Protein AF-A0A9D7FM16-F1 (afdb_monomer_lite)

Structure (mmCIF, N/CA/C/O backbone):
data_AF-A0A9D7FM16-F1
#
_entry.id   AF-A0A9D7FM16-F1
#
loop_
_atom_site.group_PDB
_atom_site.id
_atom_site.type_symbol
_atom_site.label_atom_id
_atom_site.label_alt_id
_atom_site.label_comp_id
_atom_site.label_asym_id
_atom_site.label_entity_id
_atom_site.label_seq_id
_atom_site.pdbx_PDB_ins_code
_atom_site.Cartn_x
_atom_site.Cartn_y
_atom_site.Cartn_z
_atom_site.occupancy
_atom_site.B_iso_or_equiv
_atom_site.auth_seq_id
_atom_site.auth_comp_id
_atom_site.auth_asym_id
_atom_site.auth_atom_id
_atom_site.pdbx_PDB_model_num
ATOM 1 N N . MET A 1 1 ? -7.816 30.522 -3.223 1.00 67.31 1 MET A N 1
ATOM 2 C CA . MET A 1 1 ? -6.561 29.737 -3.178 1.00 67.31 1 MET A CA 1
ATOM 3 C C . MET A 1 1 ? -6.918 28.303 -3.528 1.00 67.31 1 MET A C 1
ATOM 5 O O . MET A 1 1 ? -7.796 27.762 -2.872 1.00 67.31 1 MET A O 1
ATOM 9 N N . HIS A 1 2 ? -6.303 27.728 -4.562 1.00 80.06 2 HIS A N 1
ATOM 10 C CA . HIS A 1 2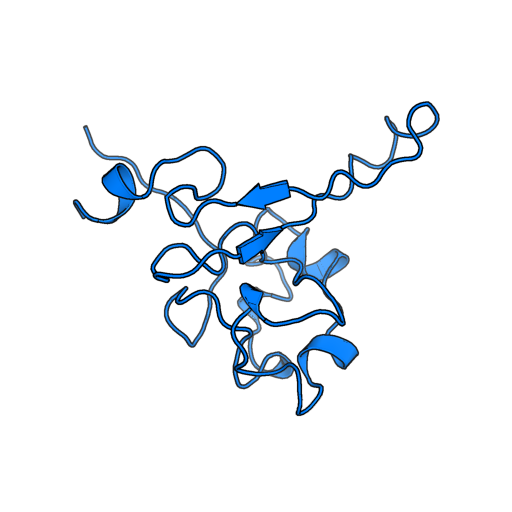 ? -6.507 26.331 -4.961 1.00 80.06 2 HIS A CA 1
ATOM 11 C C . HIS A 1 2 ? -5.211 25.561 -4.710 1.00 80.06 2 HIS A C 1
ATOM 13 O O . HIS A 1 2 ? -4.136 26.062 -5.037 1.00 80.06 2 HIS A O 1
ATOM 19 N N . ILE A 1 3 ? -5.310 24.377 -4.106 1.00 77.94 3 ILE A N 1
ATOM 20 C CA . ILE A 1 3 ? -4.177 23.479 -3.873 1.00 77.94 3 ILE A CA 1
ATOM 21 C C . ILE A 1 3 ? -4.484 22.166 -4.584 1.00 77.94 3 ILE A C 1
ATOM 23 O O . ILE A 1 3 ? -5.548 21.590 -4.379 1.00 77.94 3 ILE A O 1
ATOM 27 N N . THR A 1 4 ? -3.531 21.688 -5.380 1.00 81.00 4 THR A N 1
ATOM 28 C CA . THR A 1 4 ? -3.591 20.378 -6.033 1.00 81.00 4 THR A CA 1
ATOM 29 C C . THR A 1 4 ? -2.539 19.472 -5.411 1.00 81.00 4 THR A C 1
ATOM 31 O O . THR A 1 4 ? -1.378 19.863 -5.289 1.00 81.00 4 THR A O 1
ATOM 34 N N . ILE A 1 5 ? -2.929 18.256 -5.030 1.00 78.94 5 ILE A N 1
ATOM 35 C CA . ILE A 1 5 ? -2.047 17.262 -4.404 1.00 78.94 5 ILE A CA 1
ATOM 36 C C . ILE A 1 5 ? -2.088 15.989 -5.248 1.00 78.94 5 ILE A C 1
ATOM 38 O O . ILE A 1 5 ? -3.138 15.617 -5.768 1.00 78.94 5 ILE A O 1
ATOM 42 N N . ARG A 1 6 ? -0.946 15.311 -5.385 1.00 80.62 6 ARG A N 1
ATOM 43 C CA . ARG A 1 6 ? -0.868 13.975 -5.988 1.00 80.62 6 ARG A CA 1
ATOM 44 C C . ARG A 1 6 ? -0.762 12.925 -4.888 1.00 80.62 6 ARG A C 1
ATOM 46 O O . ARG A 1 6 ? 0.037 13.082 -3.969 1.00 80.62 6 ARG A O 1
ATOM 53 N N . LEU A 1 7 ? -1.553 11.863 -5.001 1.00 84.75 7 LEU A N 1
ATOM 54 C CA . LEU A 1 7 ? -1.556 10.722 -4.086 1.00 84.75 7 LEU A CA 1
ATOM 55 C C . LEU A 1 7 ? -1.336 9.433 -4.883 1.00 84.75 7 LEU A C 1
ATOM 57 O O . LEU A 1 7 ? -1.702 9.363 -6.057 1.00 84.75 7 LEU A O 1
ATOM 61 N N . ALA A 1 8 ? -0.760 8.414 -4.242 1.00 87.12 8 ALA A N 1
ATOM 62 C CA . ALA A 1 8 ? -0.711 7.072 -4.818 1.00 87.12 8 ALA A CA 1
ATOM 63 C C . ALA A 1 8 ? -2.136 6.522 -4.952 1.00 87.12 8 ALA A C 1
ATOM 65 O O . ALA A 1 8 ? -2.957 6.752 -4.069 1.00 87.12 8 ALA A O 1
ATOM 66 N N . TRP A 1 9 ? -2.447 5.816 -6.036 1.00 88.00 9 TRP A N 1
ATOM 67 C CA . TRP A 1 9 ? -3.788 5.270 -6.248 1.00 88.00 9 TRP A CA 1
ATOM 68 C C . TRP A 1 9 ? -4.103 4.117 -5.285 1.00 88.00 9 TRP A C 1
ATOM 70 O O . TRP A 1 9 ? -3.270 3.237 -5.056 1.00 88.00 9 TRP A O 1
ATOM 80 N N . HIS A 1 10 ? -5.338 4.094 -4.781 1.00 88.44 10 HIS A N 1
ATOM 81 C CA . HIS A 1 10 ? -5.887 3.030 -3.945 1.00 88.44 10 HIS A CA 1
ATOM 82 C C . HIS A 1 10 ? -7.296 2.673 -4.424 1.00 88.44 10 HIS A C 1
ATOM 84 O O . HIS A 1 10 ? -8.133 3.560 -4.577 1.00 88.44 10 HIS A O 1
ATOM 90 N N . ASN A 1 11 ? -7.579 1.382 -4.612 1.00 85.19 11 ASN A N 1
ATOM 91 C CA . ASN A 1 11 ? -8.902 0.890 -5.021 1.00 85.19 11 ASN A CA 1
ATOM 92 C C . ASN A 1 11 ? -10.000 1.202 -3.986 1.00 85.19 11 ASN A C 1
ATOM 94 O O . ASN A 1 11 ? -11.150 1.413 -4.352 1.00 85.19 11 ASN A O 1
ATOM 98 N N . ASN A 1 12 ? -9.615 1.328 -2.715 1.00 83.81 12 ASN A N 1
ATOM 99 C CA . ASN A 1 12 ? -10.518 1.559 -1.588 1.00 83.81 12 ASN A CA 1
ATOM 100 C C . ASN A 1 12 ? -10.687 3.051 -1.234 1.00 83.81 12 ASN A C 1
ATOM 102 O O . ASN A 1 12 ? -11.032 3.398 -0.105 1.00 83.81 12 ASN A O 1
ATOM 106 N N . GLY A 1 13 ? -10.394 3.960 -2.174 1.00 87.94 13 GLY A N 1
ATOM 107 C CA . GLY A 1 13 ? -10.663 5.394 -2.014 1.00 87.94 13 GLY A CA 1
ATOM 108 C C . GLY A 1 13 ? -9.898 6.059 -0.864 1.00 87.94 13 GLY A C 1
ATOM 109 O O . GLY A 1 13 ? -10.420 6.966 -0.223 1.00 87.94 13 GLY A O 1
ATOM 110 N N . TRP A 1 14 ? -8.669 5.614 -0.581 1.00 92.12 14 TRP A N 1
ATOM 111 C CA . TRP A 1 14 ? -7.822 6.135 0.506 1.00 92.12 14 TRP A CA 1
ATOM 112 C C . TRP A 1 14 ? -8.485 6.104 1.899 1.00 92.12 14 TRP A C 1
ATOM 114 O O . TRP A 1 14 ? -8.273 6.995 2.733 1.00 92.12 14 TRP A O 1
ATOM 124 N N . ASN A 1 15 ? -9.282 5.069 2.163 1.00 92.75 15 ASN A N 1
ATOM 125 C CA . ASN A 1 15 ? -9.976 4.844 3.432 1.00 92.75 15 ASN A CA 1
ATOM 126 C C . ASN A 1 15 ? -9.071 4.301 4.562 1.00 92.75 15 ASN A C 1
ATOM 128 O O . ASN A 1 15 ? -9.575 3.901 5.610 1.00 92.75 15 ASN A O 1
ATOM 132 N N . GLY A 1 16 ? -7.753 4.233 4.355 1.00 92.19 16 GLY A N 1
ATOM 133 C CA . GLY A 1 16 ? -6.803 3.712 5.335 1.00 92.19 16 GLY A CA 1
ATOM 134 C C . GLY A 1 16 ? -6.680 2.189 5.376 1.00 92.19 16 GLY A C 1
ATOM 135 O O . GLY A 1 16 ? -6.076 1.686 6.320 1.00 92.19 16 GLY A O 1
ATOM 136 N N . HIS A 1 17 ? -7.217 1.462 4.393 1.00 94.38 17 HIS A N 1
ATOM 137 C CA . HIS A 1 17 ? -7.097 0.006 4.292 1.00 94.38 17 HIS A CA 1
ATOM 138 C C . HIS A 1 17 ? -6.066 -0.399 3.238 1.00 94.38 17 HIS A C 1
ATOM 140 O O . HIS A 1 17 ? -5.908 0.283 2.221 1.00 94.38 17 HIS A O 1
ATOM 146 N N . ILE A 1 18 ? -5.388 -1.527 3.469 1.00 94.31 18 ILE A N 1
ATOM 147 C CA . ILE A 1 18 ? -4.591 -2.196 2.433 1.00 94.31 18 ILE A CA 1
ATOM 148 C C . ILE A 1 18 ? -5.497 -2.485 1.232 1.00 94.31 18 ILE A C 1
ATOM 150 O O . ILE A 1 18 ? -6.696 -2.710 1.395 1.00 94.31 18 ILE A O 1
ATOM 154 N N . CYS A 1 19 ? -4.941 -2.453 0.020 1.00 94.06 19 CYS A N 1
ATOM 155 C CA . CYS A 1 19 ? -5.716 -2.760 -1.180 1.00 94.06 19 CYS A CA 1
ATOM 156 C C . CYS A 1 19 ? -6.270 -4.193 -1.103 1.00 94.06 19 CYS A C 1
ATOM 158 O O . CYS A 1 19 ? -5.593 -5.091 -0.605 1.00 94.06 19 CYS A O 1
ATOM 160 N N . ASP A 1 20 ? -7.476 -4.416 -1.617 1.00 94.56 20 ASP A N 1
ATOM 161 C CA . ASP A 1 20 ? -8.079 -5.762 -1.652 1.00 94.56 20 ASP A CA 1
ATOM 162 C C . ASP A 1 20 ? -7.338 -6.714 -2.605 1.00 94.56 20 ASP A C 1
ATOM 164 O O . ASP A 1 20 ? -7.278 -7.922 -2.368 1.00 94.56 20 ASP A O 1
ATOM 168 N N . GLU A 1 21 ? -6.745 -6.150 -3.663 1.00 94.00 21 GLU A N 1
ATOM 169 C CA . GLU A 1 21 ? -5.957 -6.851 -4.685 1.00 94.00 21 GLU A CA 1
ATOM 170 C C . GLU A 1 21 ? -4.609 -6.122 -4.904 1.00 94.00 21 GLU A C 1
ATOM 172 O O . GLU A 1 21 ? -4.430 -5.418 -5.908 1.00 94.00 21 GLU A O 1
ATOM 177 N N . PRO A 1 22 ? -3.660 -6.201 -3.944 1.00 92.62 22 PRO A N 1
ATOM 178 C CA . PRO A 1 22 ? -2.384 -5.474 -3.994 1.00 92.62 22 PRO A CA 1
ATOM 179 C C . PRO A 1 22 ? -1.534 -5.766 -5.236 1.00 92.62 22 PRO A C 1
ATOM 181 O O . PRO A 1 22 ? -0.761 -4.916 -5.684 1.00 92.62 22 PRO A O 1
ATOM 184 N N . GLU A 1 23 ? -1.658 -6.963 -5.798 1.00 92.81 23 GLU A N 1
ATOM 185 C CA . GLU A 1 23 ? -0.969 -7.426 -6.998 1.00 92.81 23 GLU A CA 1
ATOM 186 C C . GLU A 1 23 ? -1.502 -6.774 -8.278 1.00 92.81 23 GLU A C 1
ATOM 188 O O . GLU A 1 23 ? -0.747 -6.566 -9.228 1.00 92.81 23 GLU A O 1
ATOM 193 N N . LYS A 1 24 ? -2.784 -6.389 -8.295 1.00 91.88 24 LYS A N 1
ATOM 194 C CA . LYS A 1 24 ? -3.410 -5.715 -9.442 1.00 91.88 24 LYS A CA 1
ATOM 195 C C . LYS A 1 24 ? -3.180 -4.206 -9.435 1.00 91.88 24 LYS A C 1
ATOM 197 O O . LYS A 1 24 ? -3.433 -3.542 -10.442 1.00 91.88 24 LYS A O 1
ATOM 202 N N . ASN A 1 25 ? -2.688 -3.642 -8.329 1.00 89.25 25 ASN A N 1
ATOM 203 C CA . ASN A 1 25 ? -2.444 -2.209 -8.220 1.00 89.25 25 ASN A CA 1
ATOM 204 C C . ASN A 1 25 ? -1.130 -1.800 -8.909 1.00 89.25 25 ASN A C 1
ATOM 206 O O . ASN A 1 25 ? -0.079 -1.645 -8.283 1.00 89.25 25 ASN A O 1
ATOM 210 N N . THR A 1 26 ? -1.203 -1.571 -10.221 1.00 87.50 26 THR A N 1
ATOM 211 C CA . THR A 1 26 ? -0.051 -1.164 -11.042 1.00 87.50 26 THR A CA 1
ATOM 212 C C . THR A 1 26 ? 0.491 0.225 -10.693 1.00 87.50 26 THR A C 1
ATOM 214 O O . THR A 1 26 ? 1.652 0.521 -10.969 1.00 87.50 26 THR A O 1
ATOM 217 N N . TYR A 1 27 ? -0.289 1.071 -10.013 1.00 86.81 27 TYR A N 1
ATOM 218 C CA . TYR A 1 27 ? 0.175 2.380 -9.545 1.00 86.81 27 TYR A CA 1
ATOM 219 C C . TYR A 1 27 ? 1.190 2.269 -8.408 1.00 86.81 27 TYR A C 1
ATOM 221 O O . TYR A 1 27 ? 1.997 3.175 -8.225 1.00 86.81 27 TYR A O 1
ATOM 229 N N . CYS A 1 28 ? 1.205 1.153 -7.676 1.00 85.12 28 CYS A N 1
ATOM 230 C CA . CYS A 1 28 ? 2.256 0.862 -6.704 1.00 85.12 28 CYS A CA 1
ATOM 231 C C . CYS A 1 28 ? 3.567 0.402 -7.371 1.00 85.12 28 CYS A C 1
ATOM 233 O O . CYS A 1 28 ? 4.609 0.411 -6.718 1.00 85.12 28 CYS A O 1
ATOM 235 N N . ILE A 1 29 ? 3.540 0.014 -8.654 1.00 80.25 29 ILE A N 1
ATOM 236 C CA . ILE A 1 29 ? 4.675 -0.562 -9.388 1.00 80.25 29 ILE A CA 1
ATOM 237 C C . ILE A 1 29 ? 4.897 0.136 -10.740 1.00 80.25 29 ILE A C 1
ATOM 239 O O . ILE A 1 29 ? 4.484 -0.327 -11.795 1.00 80.25 29 ILE A O 1
ATOM 243 N N . GLY A 1 30 ? 5.622 1.256 -10.753 1.00 71.25 30 GLY A N 1
ATOM 244 C CA . GLY A 1 30 ? 6.059 1.867 -12.012 1.00 71.25 30 GLY A CA 1
ATOM 245 C C . GLY A 1 30 ? 6.258 3.369 -11.929 1.00 71.25 30 GLY A C 1
ATOM 246 O O . GLY A 1 30 ? 6.360 3.929 -10.845 1.00 71.25 30 GLY A O 1
ATOM 247 N N . ARG A 1 31 ? 6.252 4.031 -13.092 1.00 69.00 31 ARG A N 1
ATOM 248 C CA . ARG A 1 31 ? 6.425 5.494 -13.222 1.00 69.00 31 ARG A CA 1
ATOM 249 C C . ARG A 1 31 ? 5.332 6.316 -12.525 1.00 69.00 31 ARG A C 1
ATOM 251 O O . ARG A 1 31 ? 5.479 7.524 -12.381 1.00 69.00 31 ARG A O 1
ATOM 258 N N . HIS A 1 32 ? 4.238 5.664 -12.135 1.00 72.69 32 HIS A N 1
ATOM 259 C CA . HIS A 1 32 ? 3.114 6.261 -11.413 1.00 72.69 32 HIS A CA 1
ATOM 260 C C . HIS A 1 32 ? 3.165 6.008 -9.903 1.00 72.69 32 HIS A C 1
ATOM 262 O O . HIS A 1 32 ? 2.289 6.491 -9.187 1.00 72.69 32 HIS A O 1
ATOM 268 N N . SER A 1 33 ? 4.189 5.288 -9.426 1.00 74.31 33 SER A N 1
ATOM 269 C CA . SER A 1 33 ? 4.479 5.188 -8.000 1.00 74.31 33 SER A CA 1
ATOM 270 C C . SER A 1 33 ? 4.679 6.590 -7.426 1.00 74.31 33 SER A C 1
ATOM 272 O O . SER A 1 33 ? 5.142 7.518 -8.099 1.00 74.31 33 SER A O 1
ATOM 274 N N . TYR A 1 34 ? 4.295 6.753 -6.164 1.00 78.94 34 TYR A N 1
ATOM 275 C CA . TYR A 1 34 ? 4.398 8.020 -5.461 1.00 78.94 34 TYR A CA 1
ATOM 276 C C . TYR A 1 34 ? 4.816 7.803 -4.002 1.00 78.94 34 TYR A C 1
ATOM 278 O O . TYR A 1 34 ? 4.284 6.901 -3.368 1.00 78.94 34 TYR A O 1
ATOM 286 N N . PRO A 1 35 ? 5.693 8.635 -3.417 1.00 78.19 35 PRO A N 1
ATOM 287 C CA . PRO A 1 35 ? 6.456 9.709 -4.052 1.00 78.19 35 PRO A CA 1
ATOM 288 C C . PRO A 1 35 ? 7.611 9.151 -4.899 1.00 78.19 35 PRO A C 1
ATOM 290 O O . PRO A 1 35 ? 8.503 8.479 -4.381 1.00 78.19 35 PRO A O 1
ATOM 293 N N . GLY A 1 36 ? 7.588 9.414 -6.212 1.00 81.12 36 GLY A N 1
ATOM 294 C CA . GLY A 1 36 ? 8.519 8.794 -7.162 1.00 81.12 36 GLY A CA 1
ATOM 295 C C . GLY A 1 36 ? 8.509 7.264 -7.052 1.00 81.12 36 GLY A C 1
ATOM 296 O O . GLY A 1 36 ? 7.475 6.649 -6.819 1.00 81.12 36 GLY A O 1
ATOM 297 N N . ASP A 1 37 ? 9.671 6.623 -7.111 1.00 83.88 37 ASP A N 1
ATOM 298 C CA . ASP A 1 37 ? 9.768 5.158 -7.016 1.00 83.88 37 ASP A CA 1
ATOM 299 C C . ASP A 1 37 ? 9.731 4.603 -5.572 1.00 83.88 37 ASP A C 1
ATOM 301 O O . ASP A 1 37 ? 10.020 3.425 -5.364 1.00 83.88 37 ASP A O 1
ATOM 305 N N . TYR A 1 38 ? 9.369 5.406 -4.558 1.00 84.38 38 TYR A N 1
ATOM 306 C CA . TYR A 1 38 ? 9.428 4.971 -3.155 1.00 84.38 38 TYR A CA 1
ATOM 307 C C . TYR A 1 38 ? 8.549 3.749 -2.855 1.00 84.38 38 TYR A C 1
ATOM 309 O O . TYR A 1 38 ? 9.067 2.752 -2.358 1.00 84.38 38 TYR A O 1
ATOM 317 N N . ILE A 1 39 ? 7.244 3.794 -3.168 1.00 88.88 39 ILE A N 1
ATOM 318 C CA . ILE A 1 39 ? 6.346 2.650 -2.921 1.00 88.88 39 ILE A CA 1
ATOM 319 C C . ILE A 1 39 ? 6.855 1.425 -3.672 1.00 88.88 39 ILE A C 1
ATOM 321 O O . ILE A 1 39 ? 6.964 0.358 -3.080 1.00 88.88 39 ILE A O 1
ATOM 325 N N . LYS A 1 40 ? 7.237 1.588 -4.942 1.00 89.00 40 LYS A N 1
ATOM 326 C CA . LYS A 1 40 ? 7.797 0.503 -5.750 1.00 89.00 40 LYS A CA 1
ATOM 327 C C . LYS A 1 40 ? 9.000 -0.172 -5.076 1.00 89.00 40 LYS A C 1
ATOM 329 O O . LYS A 1 40 ? 9.096 -1.391 -5.125 1.00 89.00 40 LYS A O 1
ATOM 334 N N . GLY A 1 41 ? 9.912 0.602 -4.487 1.00 87.44 41 GLY A N 1
ATOM 335 C CA . GLY A 1 41 ? 11.130 0.079 -3.862 1.00 87.44 41 GLY A CA 1
ATOM 336 C C . GLY A 1 41 ? 10.967 -0.408 -2.419 1.00 87.44 41 GLY A C 1
ATOM 337 O O . GLY A 1 41 ? 11.781 -1.203 -1.962 1.00 87.44 41 GLY A O 1
ATOM 338 N N . ALA A 1 42 ? 9.957 0.079 -1.694 1.00 88.12 42 ALA A N 1
ATOM 339 C CA . ALA A 1 42 ? 9.775 -0.199 -0.268 1.00 88.12 42 ALA A CA 1
ATOM 340 C C . ALA A 1 42 ? 8.597 -1.132 0.048 1.00 88.12 42 ALA A C 1
ATOM 342 O O . ALA A 1 42 ? 8.490 -1.581 1.189 1.00 88.12 42 ALA A O 1
ATOM 343 N N . ARG A 1 43 ? 7.691 -1.381 -0.907 1.00 90.06 43 ARG A N 1
ATOM 344 C CA . ARG A 1 43 ? 6.550 -2.276 -0.691 1.00 90.06 43 ARG A CA 1
ATOM 345 C C . ARG A 1 43 ? 6.999 -3.724 -0.532 1.00 90.06 43 ARG A C 1
ATOM 347 O O . ARG A 1 43 ? 7.958 -4.160 -1.164 1.00 90.06 43 ARG A O 1
ATOM 354 N N . ASP A 1 44 ? 6.220 -4.463 0.239 1.00 93.19 44 ASP A N 1
ATOM 355 C CA . ASP A 1 44 ? 6.337 -5.906 0.394 1.00 93.19 44 ASP A CA 1
ATOM 356 C C . ASP A 1 44 ? 5.040 -6.527 -0.133 1.00 93.19 44 ASP A C 1
ATOM 358 O O . ASP A 1 44 ? 4.009 -6.502 0.540 1.00 93.19 44 ASP A O 1
ATOM 362 N N . LEU A 1 45 ? 5.065 -6.982 -1.391 1.00 93.94 45 LEU A N 1
ATOM 363 C CA . LEU A 1 45 ? 3.874 -7.521 -2.053 1.00 93.94 45 LEU A CA 1
ATOM 364 C C . LEU A 1 45 ? 3.429 -8.841 -1.411 1.00 93.94 45 LEU A C 1
ATOM 366 O O . LEU A 1 45 ? 2.228 -9.055 -1.257 1.00 93.94 45 LEU A O 1
ATOM 370 N N . ASP A 1 46 ? 4.377 -9.688 -1.011 1.00 96.06 46 ASP A N 1
ATOM 371 C CA . ASP A 1 46 ? 4.076 -10.982 -0.402 1.00 96.06 46 ASP A CA 1
ATOM 372 C C . ASP A 1 46 ? 3.374 -10.791 0.945 1.00 96.06 46 ASP A C 1
ATOM 374 O O . ASP A 1 46 ? 2.398 -11.481 1.234 1.00 96.06 46 ASP A O 1
ATOM 378 N N . TRP A 1 47 ? 3.816 -9.811 1.741 1.00 96.06 47 TRP A N 1
ATOM 379 C CA . TRP A 1 47 ? 3.130 -9.410 2.968 1.00 96.06 47 TRP A CA 1
ATOM 380 C C . TRP A 1 47 ? 1.752 -8.795 2.698 1.00 96.06 47 TRP A C 1
ATOM 382 O O . TRP A 1 47 ? 0.773 -9.190 3.328 1.00 96.06 47 TRP A O 1
ATOM 392 N N . GLU A 1 48 ? 1.649 -7.853 1.753 1.00 95.25 48 GLU A N 1
ATOM 393 C CA . GLU A 1 48 ? 0.380 -7.192 1.419 1.00 95.25 48 GLU A CA 1
ATOM 394 C C . GLU A 1 48 ? -0.692 -8.193 0.960 1.00 95.25 48 GLU A C 1
ATOM 396 O O . GLU A 1 48 ? -1.870 -7.997 1.253 1.00 95.25 48 GLU A O 1
ATOM 401 N N . MET A 1 49 ? -0.295 -9.267 0.270 1.00 96.25 49 MET A N 1
ATOM 402 C CA . MET A 1 49 ? -1.189 -10.312 -0.235 1.00 96.25 49 MET A CA 1
ATOM 403 C C . MET A 1 49 ? -1.679 -11.303 0.831 1.00 96.25 49 MET A C 1
ATOM 405 O O . MET A 1 49 ? -2.576 -12.103 0.536 1.00 96.25 49 MET A O 1
ATOM 409 N N . GLN A 1 50 ? -1.128 -11.282 2.050 1.00 97.19 50 GLN A N 1
ATOM 410 C CA . GLN A 1 50 ? -1.527 -12.231 3.090 1.00 97.19 50 GLN A CA 1
ATOM 411 C C . GLN A 1 50 ? -3.026 -12.082 3.426 1.00 97.19 50 GLN A C 1
ATOM 413 O O . GLN A 1 50 ? -3.542 -10.958 3.471 1.00 97.19 50 GLN A O 1
ATOM 418 N N . PRO A 1 51 ? -3.763 -13.188 3.665 1.00 94.75 51 PRO A N 1
ATOM 419 C CA . PRO A 1 51 ? -5.211 -13.145 3.902 1.00 94.75 51 PRO A CA 1
ATOM 420 C C . PRO A 1 51 ? -5.636 -12.301 5.113 1.00 94.75 51 PRO A C 1
ATOM 422 O O . PRO A 1 51 ? -6.748 -11.777 5.149 1.00 94.75 51 PRO A O 1
ATOM 425 N N . ASP A 1 52 ? -4.764 -12.178 6.108 1.00 95.44 52 ASP A N 1
ATOM 426 C CA . ASP A 1 52 ? -4.939 -11.378 7.318 1.00 95.44 52 ASP A CA 1
ATOM 427 C C . ASP A 1 52 ? -4.466 -9.921 7.161 1.00 95.44 52 ASP A C 1
ATOM 429 O O . ASP A 1 52 ? -4.642 -9.128 8.085 1.00 95.44 52 ASP A O 1
ATOM 433 N N . VAL A 1 53 ? -3.933 -9.549 5.992 1.00 96.00 53 VAL A N 1
ATOM 434 C CA . VAL A 1 53 ? -3.395 -8.213 5.691 1.00 96.00 53 VAL A CA 1
ATOM 435 C C . VAL A 1 53 ? -4.212 -7.497 4.616 1.00 96.00 53 VAL A C 1
ATOM 437 O O . VAL A 1 53 ? -4.625 -6.352 4.824 1.00 96.00 53 VAL A O 1
ATOM 440 N N . LYS A 1 54 ? -4.473 -8.141 3.472 1.00 95.19 54 LYS A N 1
ATOM 441 C CA . LYS A 1 54 ? -5.183 -7.502 2.354 1.00 95.19 54 LYS A CA 1
ATOM 442 C C . LYS A 1 54 ? -6.584 -7.038 2.759 1.00 95.19 54 LYS A C 1
ATOM 444 O O . LYS A 1 54 ? -7.294 -7.725 3.496 1.00 95.19 54 LYS A O 1
ATOM 449 N N . GLY A 1 55 ? -6.977 -5.849 2.307 1.00 94.50 55 GLY A N 1
ATOM 450 C CA . GLY A 1 55 ? -8.270 -5.249 2.654 1.00 94.50 55 GLY A CA 1
ATOM 451 C C . GLY A 1 55 ? -8.454 -4.881 4.134 1.00 94.50 55 GLY A C 1
ATOM 452 O O . GLY A 1 55 ? -9.534 -4.434 4.513 1.00 94.50 55 GLY A O 1
ATOM 453 N N . LYS A 1 56 ? -7.452 -5.061 5.008 1.00 95.31 56 LYS A N 1
ATOM 454 C CA . LYS A 1 56 ? -7.560 -4.707 6.432 1.00 95.31 56 LYS A CA 1
ATOM 455 C C . LYS A 1 56 ? -7.187 -3.249 6.696 1.00 95.31 56 LYS A C 1
ATOM 457 O O . LYS A 1 56 ? -6.358 -2.686 5.974 1.00 95.31 56 LYS A O 1
ATOM 462 N N . PRO A 1 57 ? -7.751 -2.633 7.751 1.00 93.75 57 PRO A N 1
ATOM 463 C CA . PRO A 1 57 ? -7.359 -1.293 8.158 1.00 93.75 57 PRO A CA 1
ATOM 464 C C . PRO A 1 57 ? -5.900 -1.282 8.622 1.00 93.75 57 PRO A C 1
ATOM 466 O O . PRO A 1 57 ? -5.493 -2.038 9.502 1.00 93.75 57 PRO A O 1
ATOM 469 N N . CYS A 1 58 ? -5.099 -0.368 8.076 1.00 92.12 58 CYS A N 1
ATOM 470 C CA . CYS A 1 58 ? -3.671 -0.256 8.382 1.00 92.12 58 CYS A CA 1
ATOM 471 C C . CYS A 1 58 ? -3.394 -0.020 9.877 1.00 92.12 58 CYS A C 1
ATOM 473 O O . CYS A 1 58 ? -2.341 -0.401 10.387 1.00 92.12 58 CYS A O 1
ATOM 475 N N . GLY A 1 59 ? -4.332 0.611 10.589 1.00 89.25 59 GLY A N 1
ATOM 476 C CA . GLY A 1 59 ? -4.234 0.855 12.027 1.00 89.25 59 GLY A CA 1
ATOM 477 C C . GLY A 1 59 ? -4.265 -0.421 12.877 1.00 89.25 59 GLY A C 1
ATOM 478 O O . GLY A 1 59 ? -3.597 -0.460 13.913 1.00 89.25 59 GLY A O 1
ATOM 479 N N . SER A 1 60 ? -4.977 -1.468 12.437 1.00 91.38 60 SER A N 1
ATOM 480 C CA . SER A 1 60 ? -5.124 -2.721 13.192 1.00 91.38 60 SER A CA 1
ATOM 481 C C . SER A 1 60 ? -3.966 -3.694 12.984 1.00 91.38 60 SER A C 1
ATOM 483 O O . SER A 1 60 ? -3.806 -4.630 13.763 1.00 91.38 60 SER A O 1
ATOM 485 N N . LEU A 1 61 ? -3.155 -3.494 11.943 1.00 92.12 61 LEU A N 1
ATOM 486 C CA . LEU A 1 61 ? -2.066 -4.401 11.605 1.00 92.12 61 LEU A CA 1
ATOM 487 C C . LEU A 1 61 ? -0.894 -4.237 12.585 1.00 92.12 61 LEU A C 1
ATOM 489 O O . LEU A 1 61 ? -0.389 -3.133 12.842 1.00 92.12 61 LEU A O 1
ATOM 493 N N . THR A 1 62 ? -0.459 -5.362 13.148 1.00 90.38 62 THR A N 1
ATOM 494 C CA . THR A 1 62 ? 0.746 -5.476 13.987 1.00 90.38 62 THR A CA 1
ATOM 495 C C . THR A 1 62 ? 1.924 -6.063 13.216 1.00 90.38 62 THR A C 1
ATOM 497 O O . THR A 1 62 ? 3.069 -5.779 13.556 1.00 90.38 62 THR A O 1
ATOM 500 N N . SER A 1 63 ? 1.641 -6.816 12.152 1.00 91.62 63 SER A N 1
ATOM 501 C CA . SER A 1 63 ? 2.611 -7.506 11.299 1.00 91.62 63 SER A CA 1
ATOM 502 C C . SER A 1 63 ? 3.489 -6.567 10.469 1.00 91.62 63 SER A C 1
ATOM 504 O O . SER A 1 63 ? 4.598 -6.937 10.099 1.00 91.62 63 SER A O 1
ATOM 506 N N . GLY A 1 64 ? 3.012 -5.359 10.150 1.00 89.94 64 GLY A N 1
ATOM 507 C CA . GLY A 1 64 ? 3.720 -4.466 9.237 1.00 89.94 64 GLY A CA 1
ATOM 508 C C . GLY A 1 64 ? 3.063 -3.103 9.050 1.00 89.94 64 GLY A C 1
ATOM 509 O O . GLY A 1 64 ? 2.016 -2.803 9.623 1.00 89.94 64 GLY A O 1
ATOM 510 N N . ILE A 1 65 ? 3.728 -2.259 8.260 1.00 91.94 65 ILE A N 1
ATOM 511 C CA . ILE A 1 65 ? 3.280 -0.912 7.888 1.00 91.94 65 ILE A CA 1
ATOM 512 C C . ILE A 1 65 ? 3.447 -0.794 6.374 1.00 91.94 65 ILE A C 1
ATOM 514 O O . ILE A 1 65 ? 4.564 -0.998 5.892 1.00 91.94 65 ILE A O 1
ATOM 518 N N . PRO A 1 66 ? 2.397 -0.437 5.619 1.00 91.56 66 PRO A N 1
ATOM 519 C CA . PRO A 1 66 ? 2.505 -0.370 4.172 1.00 91.56 66 PRO A CA 1
ATOM 520 C C . PRO A 1 66 ? 3.353 0.822 3.722 1.00 91.56 66 PRO A C 1
ATOM 522 O O . PRO A 1 66 ? 3.318 1.902 4.324 1.00 91.56 66 PRO A O 1
ATOM 525 N N . ALA A 1 67 ? 4.059 0.662 2.601 1.00 90.06 67 ALA A N 1
ATOM 526 C CA . ALA A 1 67 ? 4.902 1.716 2.028 1.00 90.06 67 ALA A CA 1
ATOM 527 C C . ALA A 1 67 ? 4.101 2.973 1.629 1.00 90.06 67 ALA A C 1
ATOM 529 O O . ALA A 1 67 ? 4.606 4.093 1.665 1.00 90.06 67 ALA A O 1
ATOM 530 N N . CYS A 1 68 ? 2.819 2.809 1.302 1.00 89.88 68 CYS A N 1
ATOM 531 C CA . CYS A 1 68 ? 1.884 3.886 0.974 1.00 89.88 68 CYS A CA 1
ATOM 532 C C . CYS A 1 68 ? 1.266 4.583 2.206 1.00 89.88 68 CYS A C 1
ATOM 534 O O . CYS A 1 68 ? 0.403 5.452 2.040 1.00 89.88 68 CYS A O 1
ATOM 536 N N . GLY A 1 69 ? 1.712 4.249 3.429 1.00 89.50 69 GLY A N 1
ATOM 537 C CA . GLY A 1 69 ? 1.155 4.707 4.713 1.00 89.50 69 GLY A CA 1
ATOM 538 C C . GLY A 1 69 ? 0.950 6.221 4.847 1.00 89.50 69 GLY A C 1
ATOM 539 O O . GLY A 1 69 ? 0.056 6.668 5.560 1.00 89.50 69 GLY A O 1
ATOM 540 N N . PHE A 1 70 ? 1.724 7.021 4.111 1.00 84.75 70 PHE A N 1
ATOM 541 C CA . PHE A 1 70 ? 1.612 8.481 4.094 1.00 84.75 70 PHE A CA 1
ATOM 542 C C . PHE A 1 70 ? 0.412 9.042 3.322 1.00 84.75 70 PHE A C 1
ATOM 544 O O . PHE A 1 70 ? 0.036 10.188 3.560 1.00 84.75 70 PHE A O 1
ATOM 551 N N . SER A 1 71 ? -0.164 8.271 2.398 1.00 87.56 71 SER A N 1
ATOM 552 C CA . SER A 1 71 ? -1.269 8.709 1.528 1.00 87.56 71 SER A CA 1
ATOM 553 C C . SER A 1 71 ? -2.502 7.811 1.602 1.00 87.56 71 SER A C 1
ATOM 555 O O . SER A 1 71 ? -3.606 8.285 1.354 1.00 87.56 71 SER A O 1
ATOM 557 N N . ILE A 1 72 ? -2.340 6.550 2.015 1.00 90.81 72 ILE A N 1
ATOM 558 C CA . ILE A 1 72 ? -3.396 5.525 2.051 1.00 90.81 72 ILE A CA 1
ATOM 559 C C . ILE A 1 72 ? -4.626 5.912 2.881 1.00 90.81 72 ILE A C 1
ATOM 561 O O . ILE A 1 72 ? -5.700 5.365 2.666 1.00 90.81 72 ILE A O 1
ATOM 565 N N . ASN A 1 73 ? -4.484 6.842 3.831 1.00 91.38 73 ASN A N 1
ATOM 566 C CA . ASN A 1 73 ? -5.534 7.249 4.768 1.00 91.38 73 ASN A CA 1
ATOM 567 C C . ASN A 1 73 ? -6.037 8.688 4.541 1.00 91.38 73 ASN A C 1
ATOM 569 O O . ASN A 1 73 ? -6.495 9.348 5.480 1.00 91.38 73 ASN A O 1
ATOM 573 N N . ALA A 1 74 ? -5.921 9.206 3.313 1.00 89.12 74 ALA A N 1
ATOM 574 C CA . ALA A 1 74 ? -6.318 10.576 2.993 1.00 89.12 74 ALA A CA 1
ATOM 575 C C . ALA A 1 74 ? -7.800 10.874 3.267 1.00 89.12 74 ALA A C 1
ATOM 577 O O . ALA A 1 74 ? -8.116 11.988 3.686 1.00 89.12 74 ALA A O 1
ATOM 578 N N . PHE A 1 75 ? -8.679 9.875 3.139 1.00 89.06 75 PHE A N 1
ATOM 579 C CA . PHE A 1 75 ? -10.119 9.996 3.387 1.00 89.06 75 PHE A CA 1
ATOM 580 C C . PHE A 1 75 ? -10.645 9.079 4.506 1.00 89.06 75 PHE A C 1
ATOM 582 O O . PHE A 1 75 ? -11.820 9.158 4.847 1.00 89.06 75 PHE A O 1
ATOM 589 N N . GLY A 1 76 ? -9.805 8.239 5.122 1.00 86.88 76 GLY A N 1
ATOM 590 C CA . GLY A 1 76 ? -10.239 7.347 6.208 1.00 86.88 76 GLY A CA 1
ATOM 591 C C . GLY A 1 76 ? -10.496 8.055 7.546 1.00 86.88 76 GLY A C 1
ATOM 592 O O . GLY A 1 76 ? -9.956 9.123 7.823 1.00 86.88 76 GLY A O 1
ATOM 593 N N . GLY A 1 77 ? -11.332 7.478 8.407 1.00 85.56 77 GLY A N 1
ATOM 594 C CA . GLY A 1 77 ? -11.652 8.057 9.724 1.00 85.56 77 GLY A CA 1
ATOM 595 C C . GLY A 1 77 ? -10.657 7.696 10.833 1.00 85.56 77 GLY A C 1
ATOM 596 O O . GLY A 1 77 ? -10.554 8.402 11.835 1.00 85.56 77 GLY A O 1
ATOM 597 N N . GLU A 1 78 ? -9.904 6.612 10.653 1.00 87.19 78 GLU A N 1
ATOM 598 C CA . GLU A 1 78 ? -9.114 5.989 11.717 1.00 87.19 78 GLU A CA 1
ATOM 599 C C . GLU A 1 78 ? -7.647 6.438 11.730 1.00 87.19 78 GLU A C 1
ATOM 601 O O . GLU A 1 78 ? -7.122 6.992 10.761 1.00 87.19 78 GLU A O 1
ATOM 606 N N . LYS A 1 79 ? -6.957 6.201 12.852 1.00 87.12 79 LYS A N 1
ATOM 607 C CA . LYS A 1 79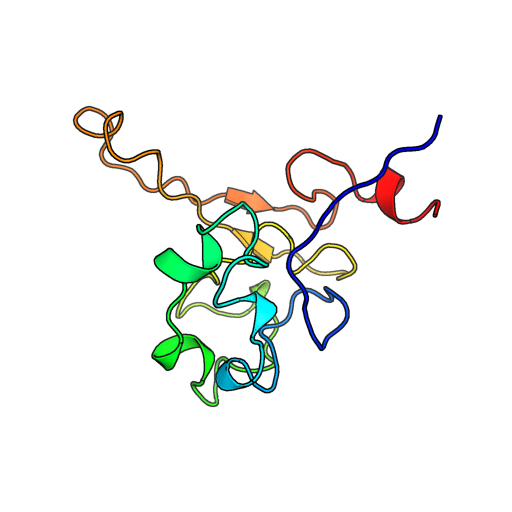 ? -5.505 6.415 12.956 1.00 87.12 79 LYS A CA 1
ATOM 608 C C . LYS A 1 79 ? -4.764 5.380 12.110 1.00 87.12 79 LYS A C 1
ATOM 610 O O . LYS A 1 79 ? -5.115 4.205 12.117 1.00 87.12 79 LYS A O 1
ATOM 615 N N . THR A 1 80 ? -3.694 5.808 11.442 1.00 87.81 80 THR A N 1
ATOM 616 C CA . THR A 1 80 ? -2.834 4.914 10.658 1.00 87.81 80 THR A CA 1
ATOM 617 C C . THR A 1 80 ? -1.366 5.071 11.041 1.00 87.81 80 THR A C 1
ATOM 619 O O . THR A 1 80 ? -0.958 6.055 11.667 1.00 87.81 80 THR A O 1
ATOM 622 N N . LYS A 1 81 ? -0.562 4.084 10.657 1.00 86.75 81 LYS A N 1
ATOM 623 C CA . LYS A 1 81 ? 0.888 4.078 10.843 1.00 86.75 81 LYS A CA 1
ATOM 624 C C . LYS A 1 81 ? 1.557 4.401 9.510 1.00 86.75 81 LYS A C 1
ATOM 626 O O . LYS A 1 81 ? 1.133 3.907 8.467 1.00 86.75 81 LYS A O 1
ATOM 631 N N . ALA A 1 82 ? 2.622 5.192 9.552 1.00 86.00 82 ALA A N 1
ATOM 632 C CA . ALA A 1 82 ? 3.504 5.395 8.414 1.00 86.00 82 ALA A CA 1
ATOM 633 C C . ALA A 1 82 ? 4.961 5.275 8.861 1.00 86.00 82 ALA A C 1
ATOM 635 O O . ALA A 1 82 ? 5.333 5.626 9.984 1.00 86.00 82 ALA A O 1
ATOM 636 N N . LYS A 1 83 ? 5.798 4.757 7.968 1.00 82.00 83 LYS A N 1
ATOM 637 C CA . LYS A 1 83 ? 7.231 4.614 8.194 1.00 82.00 83 LYS A CA 1
ATOM 638 C C . LYS A 1 83 ? 7.947 5.246 7.018 1.00 82.00 83 LYS A C 1
ATOM 640 O O . LYS A 1 83 ? 7.644 4.920 5.877 1.00 82.00 83 LYS A O 1
ATOM 645 N N . ILE A 1 84 ? 8.896 6.129 7.302 1.00 69.94 84 ILE A N 1
ATOM 646 C CA . ILE A 1 84 ? 9.863 6.587 6.310 1.00 69.94 84 ILE A CA 1
ATOM 647 C C . ILE A 1 84 ? 11.184 5.884 6.589 1.00 69.94 84 ILE A C 1
ATOM 649 O O . ILE A 1 84 ? 11.600 5.761 7.741 1.00 69.94 84 ILE A O 1
ATOM 653 N N . ASN A 1 85 ? 11.836 5.394 5.538 1.00 62.09 85 ASN A N 1
ATOM 654 C CA . ASN A 1 85 ? 13.236 5.026 5.663 1.00 62.09 85 ASN A CA 1
ATOM 655 C C . ASN A 1 85 ? 14.048 6.302 5.407 1.00 62.09 85 ASN A C 1
ATOM 657 O O . ASN A 1 85 ? 13.913 6.869 4.318 1.00 62.09 85 ASN A O 1
ATOM 661 N N . PRO A 1 86 ? 14.811 6.816 6.384 1.00 55.28 86 PRO A N 1
ATOM 662 C CA . PRO A 1 86 ? 15.639 7.987 6.149 1.00 55.28 86 PRO A CA 1
ATOM 663 C C . PRO A 1 86 ? 16.610 7.737 4.982 1.00 55.28 86 PRO A C 1
ATOM 665 O O . PRO A 1 86 ? 17.082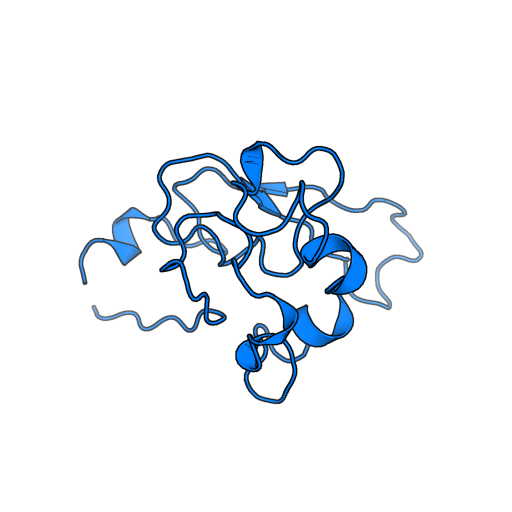 6.620 4.776 1.00 55.28 86 PRO A O 1
ATOM 668 N N . LEU A 1 87 ? 16.848 8.788 4.188 1.00 51.78 87 LEU A N 1
ATOM 669 C CA . LEU A 1 87 ? 17.584 8.758 2.920 1.00 51.78 87 LEU A CA 1
ATOM 670 C C . LEU A 1 87 ? 18.874 7.921 3.020 1.00 51.78 87 LEU A C 1
ATOM 672 O O . LEU A 1 87 ? 19.697 8.148 3.914 1.00 51.78 87 LEU A O 1
ATOM 676 N N . HIS A 1 88 ? 19.069 6.994 2.077 1.00 44.97 88 HIS A N 1
ATOM 677 C CA . HIS A 1 88 ? 20.305 6.222 1.949 1.00 44.97 88 HIS A CA 1
ATOM 678 C C . HIS A 1 88 ? 21.492 7.189 1.777 1.00 44.97 88 HIS A C 1
ATOM 680 O O . HIS A 1 88 ? 21.635 7.821 0.735 1.00 44.97 88 HIS A O 1
ATOM 686 N N . GLY A 1 89 ? 22.295 7.352 2.836 1.00 41.66 89 GLY A N 1
ATOM 687 C CA . GLY A 1 89 ? 23.471 8.233 2.872 1.00 41.66 89 GLY A CA 1
ATOM 688 C C . GLY A 1 89 ? 23.607 9.098 4.134 1.00 41.66 89 GLY A C 1
ATOM 689 O O . GLY A 1 89 ? 24.726 9.334 4.579 1.00 41.66 89 GLY A O 1
ATOM 690 N N . LEU A 1 90 ? 22.505 9.512 4.775 1.00 45.09 90 LEU A N 1
ATOM 691 C CA . LEU A 1 90 ? 22.546 10.356 5.991 1.00 45.09 90 LEU A CA 1
ATOM 692 C C . LEU A 1 90 ? 22.547 9.549 7.304 1.00 45.09 90 LEU A C 1
ATOM 694 O O . LEU A 1 90 ? 22.791 10.087 8.382 1.00 45.09 90 LEU A O 1
ATOM 698 N N . THR A 1 91 ? 22.287 8.245 7.229 1.00 44.78 91 THR A N 1
ATOM 699 C CA . THR A 1 91 ? 21.938 7.402 8.383 1.00 44.78 91 THR A CA 1
ATOM 700 C C . THR A 1 91 ? 23.095 6.650 9.019 1.00 44.78 91 THR A C 1
ATOM 702 O O . THR A 1 91 ? 22.888 6.055 10.073 1.00 44.78 91 THR A O 1
ATOM 705 N N . LYS A 1 92 ? 24.332 6.735 8.500 1.00 43.31 92 LYS A N 1
ATOM 706 C CA . LYS A 1 92 ? 25.494 6.138 9.198 1.00 43.31 92 LYS A CA 1
ATOM 707 C C . LYS A 1 92 ? 25.649 6.642 10.645 1.00 43.31 92 LYS A C 1
ATOM 709 O O . LYS A 1 92 ? 26.352 6.008 11.421 1.00 43.31 92 LYS A O 1
ATOM 714 N N . LYS A 1 93 ? 24.999 7.756 11.015 1.00 42.00 93 LYS A N 1
ATOM 715 C CA . LYS A 1 93 ? 25.075 8.366 12.349 1.00 42.00 93 LYS A CA 1
ATOM 716 C C . LYS A 1 93 ? 23.822 8.225 13.232 1.00 42.00 93 LYS A C 1
ATOM 718 O O . LYS A 1 93 ? 23.921 8.519 14.415 1.00 42.00 93 LYS A O 1
ATOM 723 N N . LEU A 1 94 ? 22.671 7.780 12.717 1.00 46.81 94 LEU A N 1
ATOM 724 C CA . LEU A 1 94 ? 21.439 7.609 13.509 1.00 46.81 94 LEU A CA 1
ATOM 725 C C . LEU A 1 94 ? 20.718 6.314 13.100 1.00 46.81 94 LEU A C 1
ATOM 727 O O . LEU A 1 94 ? 19.878 6.309 12.204 1.00 46.81 94 LEU A O 1
ATOM 731 N N . ASN A 1 95 ? 21.049 5.207 13.764 1.00 42.69 95 ASN A N 1
ATOM 732 C CA . ASN A 1 95 ? 20.416 3.894 13.591 1.00 42.69 95 ASN A CA 1
ATOM 733 C C . ASN A 1 95 ? 18.991 3.843 14.185 1.00 42.69 95 ASN A C 1
ATOM 735 O O . ASN A 1 95 ? 18.750 3.092 15.125 1.00 42.69 95 ASN A O 1
ATOM 739 N N . LEU A 1 96 ? 18.030 4.619 13.672 1.00 43.59 96 LEU A N 1
ATOM 740 C CA . LEU A 1 96 ? 16.628 4.517 14.102 1.00 43.59 96 LEU A CA 1
ATOM 741 C C . LEU A 1 96 ? 15.656 4.696 12.923 1.00 43.59 96 LEU A C 1
ATOM 743 O O . LEU A 1 96 ? 15.622 5.773 12.324 1.00 43.59 96 LEU A O 1
ATOM 747 N N . PRO A 1 97 ? 14.814 3.694 12.597 1.00 47.00 97 PRO A N 1
ATOM 748 C CA . PRO A 1 97 ? 13.630 3.941 11.786 1.00 47.00 97 PRO A CA 1
ATOM 749 C C . PRO A 1 97 ? 12.645 4.792 12.601 1.00 47.00 97 PRO A C 1
ATOM 751 O O . PRO A 1 97 ? 12.102 4.324 13.601 1.00 47.00 97 PRO A O 1
ATOM 754 N N . SER A 1 98 ? 12.396 6.037 12.193 1.00 55.38 98 SER A N 1
ATOM 755 C CA . SER A 1 98 ? 11.381 6.877 12.830 1.00 55.38 98 SER A CA 1
ATOM 756 C C . SER A 1 98 ? 9.985 6.414 12.404 1.00 55.38 98 SER A C 1
ATOM 758 O O . SER A 1 98 ? 9.499 6.684 11.305 1.00 55.38 98 SER A O 1
ATOM 760 N N . LEU A 1 99 ? 9.340 5.655 13.286 1.00 54.62 99 LEU A N 1
ATOM 761 C CA . LEU A 1 99 ? 7.933 5.289 13.176 1.00 54.62 99 LEU A CA 1
ATOM 762 C C . LEU A 1 99 ? 7.097 6.536 13.492 1.00 54.62 99 LEU A C 1
ATOM 764 O O . LEU A 1 99 ? 7.209 7.091 14.584 1.00 54.62 99 LEU A O 1
ATOM 768 N N . ILE A 1 100 ? 6.291 7.002 12.537 1.00 61.03 100 ILE A N 1
ATOM 769 C CA . ILE A 1 100 ? 5.459 8.196 12.707 1.00 61.03 100 ILE A CA 1
ATOM 770 C C . ILE A 1 100 ? 4.000 7.745 12.749 1.00 61.03 100 ILE A C 1
ATOM 772 O O . ILE A 1 100 ? 3.471 7.178 11.791 1.00 61.03 100 ILE A O 1
ATOM 776 N N . PHE A 1 101 ? 3.330 8.007 13.869 1.00 53.44 101 PHE A N 1
ATOM 777 C CA . PHE A 1 101 ? 1.881 7.862 13.957 1.00 53.44 101 PHE A CA 1
ATOM 778 C C . PHE A 1 101 ? 1.232 9.071 13.295 1.00 53.44 101 PHE A C 1
ATOM 780 O O . PHE A 1 101 ? 1.370 10.199 13.770 1.00 53.44 101 PHE A O 1
ATOM 787 N N . LEU A 1 102 ? 0.527 8.842 12.189 1.00 51.44 102 LEU A N 1
ATOM 788 C CA . LEU A 1 102 ? -0.226 9.899 11.533 1.00 51.44 102 LEU A CA 1
ATOM 789 C C . LEU A 1 102 ? -1.599 9.977 12.196 1.00 51.44 102 LEU A C 1
ATOM 791 O O . LEU A 1 102 ? -2.405 9.044 12.128 1.00 51.44 102 LEU A O 1
ATOM 795 N N . ASN A 1 103 ? -1.869 11.107 12.851 1.00 49.31 103 ASN A N 1
ATOM 796 C CA . ASN A 1 103 ? -3.239 11.444 13.213 1.00 49.31 103 ASN A CA 1
ATOM 797 C C . ASN A 1 103 ? -4.082 11.465 11.932 1.00 49.31 103 ASN A C 1
ATOM 799 O O . ASN A 1 103 ? -3.594 11.961 10.913 1.00 49.31 103 ASN A O 1
ATOM 803 N N . PRO A 1 104 ? -5.344 10.991 11.964 1.00 50.56 104 PRO A N 1
ATOM 804 C CA . PRO A 1 104 ? -6.200 10.949 10.783 1.00 50.56 104 PRO A CA 1
ATOM 805 C C . PRO A 1 104 ? -6.267 12.315 10.112 1.00 50.56 104 PRO A C 1
ATOM 807 O O . PRO A 1 104 ? -6.376 12.380 8.902 1.00 50.56 104 PRO A O 1
ATOM 810 N N . GLN A 1 105 ? -6.116 13.401 10.863 1.00 45.19 105 GLN A N 1
ATOM 811 C CA . GLN A 1 105 ? -6.101 14.753 10.339 1.00 45.19 105 GLN A CA 1
ATOM 812 C C . GLN A 1 105 ? -4.879 15.120 9.482 1.00 45.19 105 GLN A C 1
ATOM 814 O O . GLN A 1 105 ? -4.857 16.259 9.057 1.00 45.19 105 GLN A O 1
ATOM 819 N N . TYR A 1 106 ? -3.886 14.264 9.214 1.00 46.72 106 TYR A N 1
ATOM 820 C CA . TYR A 1 106 ? -2.662 14.666 8.503 1.00 46.72 106 TYR A CA 1
ATOM 821 C C . TYR A 1 106 ? -2.286 13.708 7.36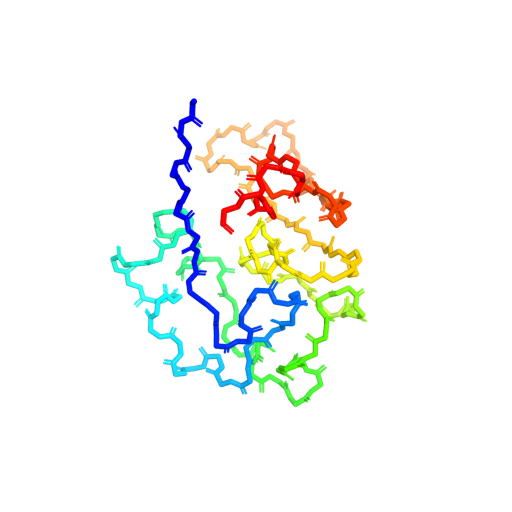5 1.00 46.72 106 TYR A C 1
ATOM 823 O O . TYR A 1 106 ? -2.041 12.525 7.589 1.00 46.72 106 TYR A O 1
ATOM 831 N N . VAL A 1 107 ? -2.164 14.250 6.151 1.00 53.09 107 VAL A N 1
ATOM 832 C CA . VAL A 1 107 ? -1.573 13.596 4.973 1.00 53.09 107 VAL A CA 1
ATOM 833 C C . VAL A 1 107 ? -0.322 14.385 4.609 1.00 53.09 107 VAL A C 1
ATOM 835 O O . VAL A 1 107 ? -0.432 15.538 4.211 1.00 53.09 107 VAL A O 1
ATOM 838 N N . PHE A 1 108 ? 0.867 13.809 4.805 1.00 52.38 108 PHE A N 1
ATOM 839 C CA . PHE A 1 108 ? 2.165 14.417 4.450 1.00 52.38 108 PHE A CA 1
ATOM 840 C C . PHE A 1 108 ? 2.289 15.928 4.778 1.00 52.38 108 PHE A C 1
ATOM 842 O O . PHE A 1 108 ? 2.622 16.745 3.925 1.00 52.38 108 PHE A O 1
ATOM 849 N N . GLY A 1 109 ? 1.972 16.315 6.021 1.00 47.75 109 GLY A N 1
ATOM 850 C CA . GLY A 1 109 ? 2.060 17.710 6.483 1.00 47.75 109 GLY A CA 1
ATOM 851 C C . GLY A 1 109 ? 0.865 18.609 6.133 1.00 47.75 109 GLY A C 1
ATOM 852 O O . GLY A 1 109 ? 0.853 19.769 6.533 1.00 47.75 109 GLY A O 1
ATOM 853 N N . ILE A 1 110 ? -0.160 18.091 5.451 1.00 52.78 110 ILE A N 1
ATOM 854 C CA . ILE A 1 110 ? -1.397 18.810 5.122 1.00 52.78 110 ILE A CA 1
ATOM 855 C C . ILE A 1 110 ? -2.520 18.310 6.027 1.00 52.78 110 ILE A C 1
ATOM 857 O O . ILE A 1 110 ? -2.738 17.103 6.152 1.00 52.78 110 ILE A O 1
ATOM 861 N N . THR A 1 111 ? -3.239 19.233 6.667 1.00 48.94 111 THR A N 1
ATOM 862 C CA . THR A 1 111 ? -4.381 18.874 7.509 1.00 48.94 111 THR A CA 1
ATOM 863 C C . THR A 1 111 ? -5.573 18.403 6.656 1.00 48.94 111 THR A C 1
ATOM 865 O O . THR A 1 111 ? -5.847 18.981 5.606 1.00 48.94 111 THR A O 1
ATOM 868 N N . LYS A 1 112 ? -6.340 17.393 7.096 1.00 51.47 112 LYS A N 1
ATOM 869 C CA . LYS A 1 112 ? -7.549 16.878 6.409 1.00 51.47 112 LYS A CA 1
ATOM 870 C C . LYS A 1 112 ? -8.581 17.963 6.113 1.00 51.47 112 LYS A C 1
ATOM 872 O O . LYS A 1 112 ? -9.298 17.862 5.122 1.00 51.47 112 LYS A O 1
ATOM 877 N N . ALA A 1 113 ? -8.610 19.021 6.924 1.00 47.94 113 ALA A N 1
ATOM 878 C CA . ALA A 1 113 ? -9.446 20.197 6.695 1.00 47.94 113 ALA A CA 1
ATOM 879 C C . ALA A 1 113 ? -9.196 20.859 5.322 1.00 47.94 113 ALA A C 1
ATOM 881 O O . ALA A 1 113 ? -10.114 21.455 4.764 1.00 47.94 113 ALA A O 1
ATOM 882 N N . CYS A 1 114 ? -7.989 20.728 4.756 1.00 42.53 114 CYS A N 1
ATOM 883 C CA . CYS A 1 114 ? -7.667 21.208 3.409 1.00 42.53 114 CYS A CA 1
ATOM 884 C C . CYS A 1 114 ? -8.091 20.245 2.288 1.00 42.53 114 CYS A C 1
ATOM 886 O O . CYS A 1 114 ? -8.166 20.673 1.142 1.00 42.53 114 CYS A O 1
ATOM 888 N N . ILE A 1 115 ? -8.362 18.970 2.588 1.00 52.34 115 ILE A N 1
ATOM 889 C CA . ILE A 1 115 ? -8.726 17.945 1.595 1.00 52.34 115 ILE A CA 1
ATOM 890 C C . ILE A 1 115 ? -10.253 17.867 1.422 1.00 52.34 115 ILE A C 1
ATOM 892 O O . ILE A 1 115 ? -10.736 17.729 0.308 1.00 52.34 115 ILE A O 1
ATOM 896 N N . GLN A 1 116 ? -11.026 18.017 2.502 1.00 47.50 116 GLN A N 1
ATOM 897 C CA . GLN A 1 116 ? -12.496 17.887 2.492 1.00 47.50 116 GLN A CA 1
ATOM 898 C C . GLN A 1 116 ? -13.265 19.119 1.974 1.00 47.50 116 GLN A C 1
ATOM 900 O O . GLN A 1 116 ? -14.491 19.106 1.955 1.00 47.50 116 GLN A O 1
ATOM 905 N N . LYS A 1 117 ? -12.573 20.200 1.590 1.00 44.47 117 LYS A N 1
ATOM 906 C CA . LYS A 1 117 ? -13.188 21.403 0.992 1.00 44.47 117 LYS A CA 1
ATOM 9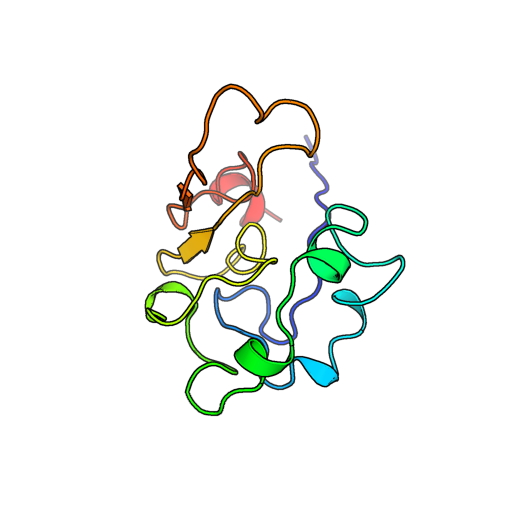07 C C . LYS A 1 117 ? -13.146 21.413 -0.546 1.00 44.47 117 LYS A C 1
ATOM 909 O O . LYS A 1 117 ? -13.386 22.468 -1.131 1.00 44.47 117 LYS A O 1
ATOM 914 N N . MET A 1 118 ? -12.799 20.289 -1.176 1.00 43.94 118 MET A N 1
ATOM 915 C CA . MET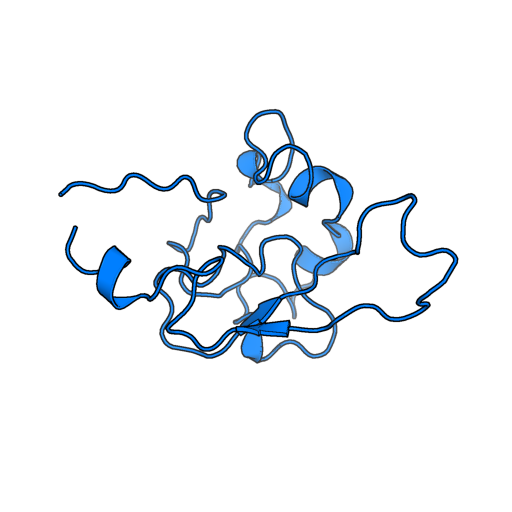 A 1 118 ? -12.769 20.122 -2.636 1.00 43.94 118 MET A CA 1
ATOM 916 C C . MET A 1 118 ? -14.016 19.411 -3.143 1.00 43.94 118 MET A C 1
ATOM 918 O O . MET A 1 118 ? -14.488 18.500 -2.427 1.00 43.94 118 MET A O 1
#

Sequence (118 aa):
MHITIRLAWHNNGWNGHICDEPEKNTYCIGRHSYPGDYIKGARDLDWEMQPDVKGKPCGSLTSGIPACGFSINAFGGEKTKAKINPLHGLTKKLNLPSLIFLNPQYVFGITKACIQKM

pLDDT: mean 76.62, std 18.71, range [41.66, 97.19]

Foldseek 3Di:
DDDDDDAQDAPVRLQQAQHQCLVPRCCLDDCNPPPGCQSVVPADSVQSPDPVHDRGHQQPDPPDAHSRQLRSLLPHDDKHKHWDDPDDPPPPPPPDTDIDTDDSLDRPNHGSVNVVVD

Secondary structure (DSSP, 8-state):
----------TTTTSSBPPSSTTT-GGGSSTT-SSTTHHHHH--HHHHTSTTTTTSBTTT-SS---TTTTTTTSS-SS-EEEEPPP-TTTGGG-----EEEE-TTEETTEEGGGTTT-

Radius of gyration: 14.25 Å; chains: 1; bounding box: 39×43×27 Å